Protein AF-A0A378BDT4-F1 (afdb_monomer_lite)

Radius of gyration: 18.33 Å; chains: 1; bounding box: 39×22×48 Å

Foldseek 3Di:
DDPVVVCVVVVVCVVVVHDDDDDCVVVVVFDPVCCVPPVDRDDDDDLQCLLVDLEEEQEPHQCCPPVVVSVVSLQVSVVVVGAYYYPDDHPCVVSHDYD

Organism: Klebsiella pneumoniae subsp. ozaenae (NCBI:txid574)

pLDDT: mean 82.02, std 13.17, range [45.94, 95.75]

Structure (mmCIF, N/CA/C/O backbone):
data_AF-A0A378BDT4-F1
#
_entry.id   AF-A0A378BDT4-F1
#
loop_
_atom_site.group_PDB
_atom_site.id
_atom_site.type_symbol
_atom_site.label_atom_id
_atom_site.label_alt_id
_atom_site.label_comp_id
_atom_site.label_asym_id
_atom_site.label_entity_id
_atom_site.label_seq_id
_atom_site.pdbx_PDB_ins_code
_atom_site.Cartn_x
_atom_site.Cartn_y
_atom_site.Cartn_z
_atom_site.occupancy
_atom_site.B_iso_or_equiv
_atom_site.auth_seq_id
_atom_site.auth_comp_id
_atom_site.auth_asym_id
_atom_site.auth_atom_id
_atom_site.pdbx_PDB_model_num
ATOM 1 N N . MET A 1 1 ? 2.823 -4.254 12.279 1.00 67.19 1 MET A N 1
ATOM 2 C CA . MET A 1 1 ? 1.730 -4.448 13.263 1.00 67.19 1 MET A CA 1
ATOM 3 C C . MET A 1 1 ? 0.966 -5.697 12.864 1.00 67.19 1 MET A C 1
ATOM 5 O O . MET A 1 1 ? 0.671 -5.826 11.686 1.00 67.19 1 MET A O 1
ATOM 9 N N . SER A 1 2 ? 0.692 -6.629 13.779 1.00 85.94 2 SER A N 1
ATOM 10 C CA . SER A 1 2 ? -0.168 -7.772 13.435 1.00 85.94 2 SER A CA 1
ATOM 11 C C . SER A 1 2 ? -1.640 -7.349 13.461 1.00 85.94 2 SER A C 1
ATOM 13 O O . SER A 1 2 ? -2.006 -6.451 14.224 1.00 85.94 2 SER A O 1
ATOM 15 N N . MET A 1 3 ? -2.489 -8.007 12.668 1.00 92.44 3 MET A N 1
ATOM 16 C CA . MET A 1 3 ? -3.936 -7.742 12.653 1.00 92.44 3 MET A CA 1
ATOM 17 C C . MET A 1 3 ? -4.547 -7.864 14.058 1.00 92.44 3 MET A C 1
ATOM 19 O O . MET A 1 3 ? -5.346 -7.027 14.472 1.00 92.44 3 MET A O 1
ATOM 23 N N . VAL A 1 4 ? -4.103 -8.858 14.831 1.00 92.31 4 VAL A N 1
ATOM 24 C CA . VAL A 1 4 ? -4.576 -9.101 16.202 1.00 92.31 4 VAL A CA 1
ATOM 25 C C . VAL A 1 4 ? -4.069 -8.029 17.174 1.00 92.31 4 VAL A C 1
ATOM 27 O O . VAL A 1 4 ? -4.805 -7.620 18.069 1.00 92.31 4 VAL A O 1
ATOM 30 N N . SER A 1 5 ? -2.847 -7.519 16.976 1.00 92.12 5 SER A N 1
ATOM 31 C CA . SER A 1 5 ? -2.298 -6.417 17.782 1.00 92.12 5 SER A CA 1
ATOM 32 C C . SER A 1 5 ? -3.075 -5.113 17.597 1.00 92.12 5 SER A C 1
ATOM 34 O O . SER A 1 5 ? -3.221 -4.362 18.552 1.00 92.12 5 SER A O 1
ATOM 36 N N . TYR A 1 6 ? -3.575 -4.839 16.389 1.00 91.50 6 TYR A N 1
ATOM 37 C CA . TYR A 1 6 ? -4.457 -3.694 16.148 1.00 91.50 6 TYR A CA 1
ATOM 38 C C . TYR A 1 6 ? -5.853 -3.935 16.747 1.00 91.50 6 TYR A C 1
ATOM 40 O O . TYR A 1 6 ? -6.401 -3.082 17.448 1.00 91.50 6 TYR A O 1
ATOM 48 N N . ALA A 1 7 ? -6.410 -5.130 16.519 1.00 92.56 7 ALA A N 1
ATOM 49 C CA . ALA A 1 7 ? -7.761 -5.479 16.943 1.00 92.56 7 ALA A CA 1
ATOM 50 C C . ALA A 1 7 ? -7.943 -5.503 18.468 1.00 92.56 7 ALA A C 1
ATOM 52 O O . ALA A 1 7 ? -9.039 -5.211 18.938 1.00 92.56 7 ALA A O 1
ATOM 53 N N . SER A 1 8 ? -6.908 -5.827 19.251 1.00 92.62 8 SER A N 1
ATOM 54 C CA . SER A 1 8 ? -7.005 -5.872 20.717 1.00 92.62 8 SER A CA 1
ATOM 55 C C . SER A 1 8 ? -7.390 -4.514 21.317 1.00 92.62 8 SER A C 1
ATOM 57 O O . SER A 1 8 ? -8.331 -4.436 22.108 1.00 92.62 8 SER A O 1
ATOM 59 N N . GLY A 1 9 ? -6.716 -3.440 20.895 1.00 90.88 9 GLY A N 1
ATOM 60 C CA . GLY A 1 9 ? -7.002 -2.075 21.338 1.00 90.88 9 GLY A CA 1
ATOM 61 C C . GLY A 1 9 ? -8.300 -1.529 20.749 1.00 90.88 9 GLY A C 1
ATOM 62 O O . GLY A 1 9 ? -9.132 -0.997 21.484 1.00 90.88 9 GLY A O 1
ATOM 63 N N . ALA A 1 10 ? -8.509 -1.720 19.441 1.00 92.44 10 ALA A N 1
ATOM 64 C CA . ALA A 1 10 ? -9.714 -1.253 18.759 1.00 92.44 10 ALA A CA 1
ATOM 65 C C . ALA A 1 10 ? -10.981 -1.890 19.348 1.00 92.44 10 ALA A C 1
ATOM 67 O O . ALA A 1 10 ? -11.924 -1.185 19.692 1.00 92.44 10 ALA A O 1
ATOM 68 N N . ARG A 1 11 ? -10.981 -3.213 19.566 1.00 92.62 11 ARG A N 1
ATOM 69 C CA . ARG A 1 11 ? -12.129 -3.931 20.134 1.00 92.62 11 ARG A CA 1
ATOM 70 C C . ARG A 1 11 ? -12.439 -3.483 21.559 1.00 92.62 11 ARG A C 1
ATOM 72 O O . ARG A 1 11 ? -13.608 -3.299 21.875 1.00 92.62 11 ARG A O 1
ATOM 79 N N . TYR A 1 12 ? -11.427 -3.311 22.412 1.00 94.12 12 TYR A N 1
ATOM 80 C CA . TYR A 1 12 ? -11.638 -2.818 23.776 1.00 94.12 12 TYR A CA 1
ATOM 81 C C . TYR A 1 12 ? -12.274 -1.422 23.774 1.00 94.12 12 TYR A C 1
ATOM 83 O O . TYR A 1 12 ? -13.299 -1.227 24.424 1.00 94.12 12 TYR A O 1
ATOM 91 N N . LEU A 1 13 ? -11.723 -0.487 22.989 1.00 93.06 13 LEU A N 1
ATOM 92 C CA . LEU A 1 13 ? -12.254 0.872 22.866 1.00 93.06 13 LEU A CA 1
ATOM 93 C C . LEU A 1 13 ? -13.687 0.876 22.330 1.00 93.06 13 LEU A C 1
ATOM 95 O O . LEU A 1 13 ? -14.547 1.523 22.918 1.00 93.06 13 LEU A O 1
ATOM 99 N N . SER A 1 14 ? -13.977 0.103 21.283 1.00 93.81 14 SER A N 1
ATOM 100 C CA . SER A 1 14 ? -15.335 0.007 20.742 1.00 93.81 14 SER A CA 1
ATOM 101 C C . SER A 1 14 ? -16.340 -0.562 21.751 1.00 93.81 14 SER A C 1
ATOM 103 O O . SER A 1 14 ? -17.483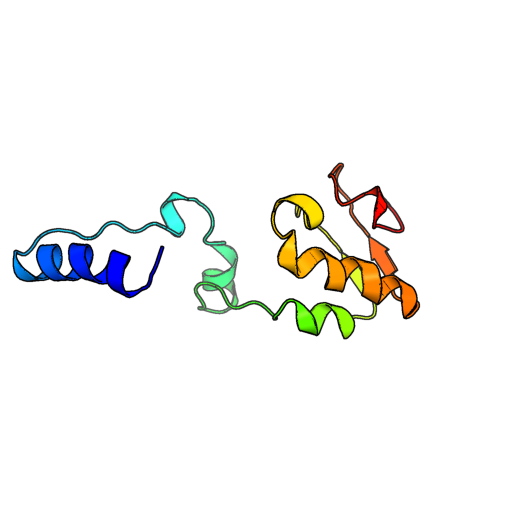 -0.116 21.775 1.00 93.81 14 SER A O 1
ATOM 105 N N . LEU A 1 15 ? -15.935 -1.507 22.611 1.00 94.75 15 LEU A N 1
ATOM 106 C CA . LEU A 1 15 ? -16.815 -2.087 23.637 1.00 94.75 15 LEU A CA 1
ATOM 107 C C . LEU A 1 15 ? -17.162 -1.104 24.763 1.00 94.75 15 LEU A C 1
ATOM 109 O O . LEU A 1 15 ? -18.251 -1.194 25.322 1.00 94.75 15 LEU A O 1
ATOM 113 N N . ILE A 1 16 ? -16.266 -0.170 25.089 1.00 95.75 16 ILE A N 1
ATOM 114 C CA . ILE A 1 16 ? -16.497 0.854 26.123 1.00 95.75 16 ILE A CA 1
ATOM 115 C C . ILE A 1 16 ? -17.051 2.174 25.556 1.00 95.75 16 ILE A C 1
ATOM 117 O O . ILE A 1 16 ? -17.201 3.138 26.302 1.00 95.75 16 ILE A O 1
ATOM 121 N N . GLY A 1 17 ? -17.343 2.235 24.251 1.00 94.06 17 GLY A N 1
ATOM 122 C CA . GLY A 1 17 ? -17.836 3.442 23.575 1.00 94.06 17 GLY A CA 1
ATOM 123 C C . GLY A 1 17 ? -16.763 4.499 23.275 1.00 94.06 17 GLY A C 1
ATOM 124 O O . GLY A 1 17 ? -17.094 5.661 23.050 1.00 94.06 17 GLY A O 1
ATOM 125 N N . GLY A 1 18 ? -15.483 4.122 23.286 1.00 91.94 18 GLY A N 1
ATOM 126 C CA . GLY A 1 18 ? -14.363 4.982 22.901 1.00 91.94 18 GLY A CA 1
ATOM 127 C C . GLY A 1 18 ? -14.242 5.171 21.384 1.00 91.94 18 GLY A C 1
ATOM 128 O O . GLY A 1 18 ? -14.775 4.392 20.594 1.00 91.94 18 GLY A O 1
ATOM 129 N N . THR A 1 19 ? -13.508 6.202 20.963 1.00 91.06 19 THR A N 1
ATOM 130 C CA . THR A 1 19 ? -13.294 6.529 19.546 1.00 91.06 19 THR A CA 1
ATOM 131 C C . THR A 1 19 ? -12.035 5.860 18.990 1.00 91.06 19 THR A C 1
ATOM 133 O O . THR A 1 19 ? -10.963 5.902 19.594 1.00 91.06 19 THR A O 1
ATOM 136 N N . CYS A 1 20 ? -12.147 5.255 17.806 1.00 93.12 20 CYS A N 1
ATOM 137 C CA . CYS A 1 20 ? -11.003 4.764 17.038 1.00 93.12 20 CYS A CA 1
ATOM 138 C C . CYS A 1 20 ? -10.641 5.801 15.968 1.00 93.12 20 CYS A C 1
ATOM 140 O O . CYS A 1 20 ? -11.469 6.120 15.119 1.00 93.12 20 CYS A O 1
ATOM 142 N N . LEU A 1 21 ? -9.423 6.341 16.025 1.00 92.88 21 LEU A N 1
ATOM 143 C CA . LEU A 1 21 ? -8.952 7.362 15.086 1.00 92.88 21 LEU A CA 1
ATOM 144 C C . LEU A 1 21 ? -8.565 6.744 13.733 1.00 92.88 21 LEU A C 1
ATOM 146 O O . LEU A 1 21 ? -8.071 5.613 13.677 1.00 92.88 21 LEU A O 1
ATOM 150 N N . SER A 1 22 ? -8.776 7.502 12.657 1.00 88.56 22 SER A N 1
ATOM 151 C CA . SER A 1 22 ? -8.303 7.166 11.315 1.00 88.56 22 SER A CA 1
ATOM 152 C C . SER A 1 22 ? -6.790 7.392 11.194 1.00 88.56 22 SER A C 1
ATOM 154 O O . SER A 1 22 ? -6.178 8.096 11.999 1.00 88.56 22 SER A O 1
ATOM 156 N N . PHE A 1 23 ? -6.164 6.723 10.226 1.00 90.62 23 PHE A N 1
ATOM 157 C CA . PHE A 1 23 ? -4.709 6.763 10.030 1.00 90.62 23 PHE A CA 1
ATOM 158 C C . PHE A 1 23 ? -4.302 7.032 8.577 1.00 90.6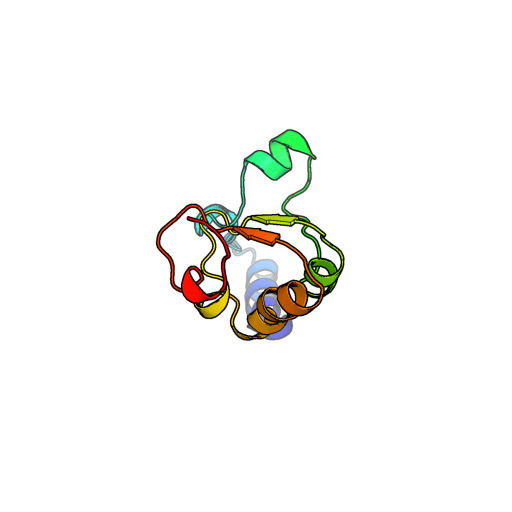2 23 PHE A C 1
ATOM 160 O O . PHE A 1 23 ? -3.295 7.689 8.347 1.00 90.62 23 PHE A O 1
ATOM 167 N N . TYR A 1 24 ? -5.061 6.536 7.595 1.00 88.31 24 TYR A N 1
ATOM 168 C CA . TYR A 1 24 ? -4.665 6.559 6.182 1.00 88.31 24 TYR A CA 1
ATOM 169 C C . TYR A 1 24 ? -4.779 7.956 5.551 1.00 88.31 24 TYR A C 1
ATOM 171 O O . TYR A 1 24 ? -3.919 8.386 4.788 1.00 88.31 24 TYR A O 1
ATOM 179 N N . ASP A 1 25 ? -5.816 8.691 5.938 1.00 89.06 25 ASP A N 1
ATOM 180 C CA . ASP A 1 25 ? -6.004 10.117 5.678 1.00 89.06 25 ASP A CA 1
ATOM 181 C C . ASP A 1 25 ? -5.007 10.978 6.466 1.00 89.06 25 ASP A C 1
ATOM 183 O O . ASP A 1 25 ? -4.385 11.872 5.899 1.00 89.06 25 ASP A O 1
ATOM 187 N N . TRP A 1 26 ? -4.811 10.687 7.756 1.00 92.44 26 TRP A N 1
ATOM 188 C CA . TRP A 1 26 ? -3.929 11.464 8.629 1.00 92.44 26 TRP A CA 1
ATOM 189 C C . TRP A 1 26 ? -2.454 11.402 8.216 1.00 92.44 26 TRP A C 1
ATOM 191 O O . TRP A 1 26 ? -1.749 12.408 8.286 1.00 92.44 26 TRP A O 1
ATOM 201 N N . TYR A 1 27 ? -1.982 10.239 7.761 1.00 91.06 27 TYR A N 1
ATOM 202 C CA . TYR A 1 27 ? -0.619 10.074 7.250 1.00 91.06 27 TYR A CA 1
ATOM 203 C C . TYR A 1 27 ? -0.438 10.546 5.807 1.00 91.06 27 TYR A C 1
ATOM 205 O O . TYR A 1 27 ? 0.672 10.474 5.288 1.00 91.06 27 TYR A O 1
ATOM 213 N N . CYS A 1 28 ? -1.495 11.064 5.175 1.00 90.94 28 CYS A N 1
ATOM 214 C CA . CYS A 1 28 ? -1.498 11.469 3.771 1.00 90.94 28 CYS A CA 1
ATOM 215 C C . CYS A 1 28 ? -1.156 10.327 2.797 1.00 90.94 28 CYS A C 1
ATOM 217 O O . CYS A 1 28 ? -0.750 10.587 1.665 1.00 90.94 28 CYS A O 1
ATOM 219 N N . ASP A 1 29 ? -1.344 9.074 3.217 1.00 89.06 29 ASP A N 1
ATOM 220 C CA . ASP A 1 29 ? -1.144 7.908 2.358 1.00 89.06 29 ASP A CA 1
ATOM 221 C C . ASP A 1 29 ? -2.377 7.623 1.492 1.00 89.06 29 ASP A C 1
ATOM 223 O O . ASP A 1 29 ? -2.253 6.954 0.468 1.00 89.06 29 ASP A O 1
ATOM 227 N N . LEU A 1 30 ? -3.555 8.124 1.887 1.00 90.38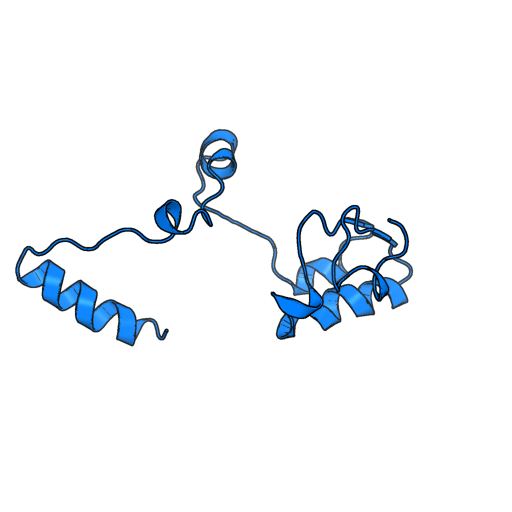 30 LEU A N 1
ATOM 228 C CA . LEU A 1 30 ? -4.775 8.105 1.085 1.00 90.38 30 LEU A CA 1
ATOM 229 C C . LEU A 1 30 ? -4.656 9.117 -0.060 1.00 90.38 30 LEU A C 1
ATOM 231 O O . LEU A 1 30 ? -4.723 10.319 0.207 1.00 90.38 30 LEU A O 1
ATOM 235 N N . PRO A 1 31 ? -4.560 8.686 -1.330 1.00 89.62 31 PRO A N 1
ATOM 236 C CA . PRO A 1 31 ? -4.623 9.607 -2.452 1.00 89.62 31 PRO A CA 1
ATOM 237 C C . PRO A 1 31 ? -6.086 10.026 -2.667 1.00 89.62 31 PRO A C 1
ATOM 239 O O . PRO A 1 31 ? -6.873 9.212 -3.152 1.00 89.62 31 PRO A O 1
ATOM 242 N N . PRO A 1 32 ? -6.493 11.287 -2.401 1.00 89.88 32 PRO A N 1
ATOM 243 C CA . PRO A 1 32 ? -7.900 11.686 -2.530 1.00 89.88 32 PRO A CA 1
ATOM 244 C C . PRO A 1 32 ? -8.434 11.529 -3.962 1.00 89.88 32 PRO A C 1
ATOM 246 O O . PRO A 1 32 ? -9.634 11.372 -4.172 1.00 89.88 32 PRO A O 1
ATOM 249 N N . ALA A 1 33 ? -7.530 11.517 -4.948 1.00 88.94 33 ALA A N 1
ATOM 250 C CA . ALA A 1 33 ? -7.843 11.276 -6.349 1.00 88.94 33 ALA A CA 1
ATOM 251 C C . ALA A 1 33 ? -8.411 9.869 -6.623 1.00 88.94 33 ALA A C 1
ATOM 253 O O . ALA A 1 33 ? -9.213 9.732 -7.546 1.00 88.94 33 ALA A O 1
ATOM 254 N N . SER A 1 34 ? -8.040 8.842 -5.843 1.00 86.81 34 SER A N 1
ATOM 255 C CA . SER A 1 34 ? -8.545 7.476 -6.052 1.00 86.81 34 SER A CA 1
ATOM 256 C C . SER A 1 34 ? -10.050 7.380 -5.759 1.00 86.81 34 SER A C 1
ATOM 258 O O . SER A 1 34 ? -10.802 7.040 -6.679 1.00 86.81 34 SER A O 1
ATOM 260 N N . PRO A 1 35 ? -10.545 7.810 -4.579 1.00 90.62 35 PRO A N 1
ATOM 261 C CA . PRO A 1 35 ? -11.983 7.885 -4.330 1.00 90.62 35 PRO A CA 1
ATOM 262 C C . PRO A 1 35 ? -12.731 8.798 -5.309 1.00 90.62 35 PRO A C 1
ATOM 264 O O . PRO A 1 35 ? -13.850 8.482 -5.699 1.00 90.62 35 PRO A O 1
ATOM 267 N N . MET A 1 36 ? -12.129 9.915 -5.739 1.00 92.25 36 MET A N 1
ATOM 268 C CA . MET A 1 36 ? -12.767 10.842 -6.687 1.00 92.25 36 MET A CA 1
ATOM 269 C C . MET A 1 36 ? -12.942 10.250 -8.091 1.00 92.25 36 MET A C 1
ATOM 271 O O . MET A 1 36 ? -13.900 10.595 -8.777 1.00 92.25 36 MET A O 1
ATOM 275 N N . THR A 1 37 ? -12.021 9.388 -8.526 1.00 93.19 37 THR A N 1
ATOM 276 C CA . THR A 1 37 ? -12.015 8.847 -9.895 1.00 93.19 37 THR A CA 1
ATOM 277 C C . THR A 1 37 ? -12.730 7.503 -9.980 1.00 93.19 37 THR A C 1
ATOM 279 O O . THR A 1 37 ? -13.460 7.256 -10.938 1.00 93.19 37 THR A O 1
ATOM 282 N N . TRP A 1 38 ? -12.528 6.638 -8.984 1.00 89.69 38 TRP A N 1
ATOM 283 C CA . TRP A 1 38 ? -12.975 5.243 -9.024 1.00 89.69 38 TRP A CA 1
ATOM 284 C C . TRP A 1 38 ? -13.902 4.853 -7.873 1.00 89.69 38 TRP A C 1
ATOM 286 O O . TRP A 1 38 ? -14.450 3.758 -7.896 1.00 89.69 38 TRP A O 1
ATOM 296 N N . GLY A 1 39 ? -14.106 5.721 -6.878 1.00 93.75 39 GLY A N 1
ATOM 297 C CA . GLY A 1 39 ? -14.904 5.387 -5.693 1.00 93.75 39 GLY A CA 1
ATOM 298 C C . GLY A 1 39 ? -14.229 4.397 -4.739 1.00 93.75 39 GLY A C 1
ATOM 299 O O . GLY A 1 39 ? -14.861 3.971 -3.778 1.00 93.75 39 GLY A O 1
ATOM 300 N N . GLU A 1 40 ? -12.956 4.067 -4.969 1.00 85.69 40 GLU A N 1
ATOM 301 C CA . GLU A 1 40 ? -12.182 3.108 -4.179 1.00 85.69 40 GLU A CA 1
ATOM 302 C C . GLU A 1 40 ? -11.143 3.804 -3.300 1.00 85.69 40 GLU A C 1
ATOM 304 O O . GLU A 1 40 ? -10.529 4.797 -3.710 1.00 85.69 40 GLU A O 1
ATOM 309 N N . GLN A 1 41 ? -10.928 3.273 -2.089 1.00 79.94 41 GLN A N 1
ATOM 310 C CA . GLN A 1 41 ? -9.987 3.854 -1.127 1.00 79.94 41 GLN A CA 1
ATOM 311 C C . GLN A 1 41 ? -8.569 3.868 -1.706 1.00 79.94 41 GLN A C 1
ATOM 313 O O . GLN A 1 41 ? -8.017 4.949 -1.894 1.00 79.94 41 GLN A O 1
ATOM 318 N N . THR A 1 42 ? -8.044 2.681 -2.018 1.00 88.56 42 THR A N 1
ATOM 319 C CA . THR A 1 42 ? -6.827 2.438 -2.801 1.00 88.56 42 THR A CA 1
ATOM 320 C C . THR A 1 42 ? -6.837 0.975 -3.238 1.00 88.56 42 THR A C 1
ATOM 322 O O . THR A 1 42 ? -6.898 0.093 -2.385 1.00 88.56 42 THR A O 1
ATOM 325 N N . ASP A 1 43 ? -6.708 0.719 -4.536 1.00 91.88 43 ASP A N 1
ATOM 326 C CA . ASP A 1 43 ? -6.402 -0.609 -5.074 1.00 91.88 43 ASP A CA 1
ATOM 327 C C . ASP A 1 43 ? -5.241 -0.480 -6.070 1.00 91.88 43 ASP A C 1
ATOM 329 O O . ASP A 1 43 ? -5.215 0.445 -6.886 1.00 91.88 43 ASP A O 1
ATOM 333 N N . VAL A 1 44 ? -4.227 -1.339 -5.948 1.00 92.25 44 VAL A N 1
ATOM 334 C CA . VAL A 1 44 ? -2.963 -1.243 -6.697 1.00 92.25 44 VAL A CA 1
ATOM 335 C C . VAL A 1 44 ? -2.447 -2.630 -7.092 1.00 92.25 44 VAL A C 1
ATOM 337 O O . VAL A 1 44 ? -2.592 -3.573 -6.315 1.00 92.25 44 VAL A O 1
ATOM 340 N N . PRO A 1 45 ? -1.793 -2.771 -8.264 1.00 90.25 45 PRO A N 1
ATOM 341 C CA . PRO A 1 45 ? -1.243 -4.051 -8.699 1.00 90.25 45 PRO A CA 1
ATOM 342 C C . PRO A 1 45 ? -0.104 -4.530 -7.787 1.00 90.25 45 PRO A C 1
ATOM 344 O O . PRO A 1 45 ? 0.651 -3.731 -7.219 1.00 90.25 45 PRO A O 1
ATOM 347 N N . GLU A 1 46 ? 0.040 -5.852 -7.681 1.00 92.75 46 GLU A N 1
ATOM 348 C CA . GLU A 1 46 ? 1.112 -6.504 -6.924 1.00 92.75 46 GLU A CA 1
ATOM 349 C C . GLU A 1 46 ? 2.499 -6.209 -7.523 1.00 92.75 46 GLU A C 1
ATOM 351 O O . GLU A 1 46 ? 2.642 -5.942 -8.719 1.00 92.75 46 GLU A O 1
ATOM 356 N N . SER A 1 47 ? 3.548 -6.302 -6.699 1.00 85.75 47 SER A N 1
ATOM 357 C CA . SER A 1 47 ? 4.939 -6.151 -7.139 1.00 85.75 47 SER A CA 1
ATOM 358 C C . SER A 1 47 ? 5.368 -7.162 -8.206 1.00 85.75 47 SER A C 1
ATOM 360 O O . SER A 1 47 ? 6.140 -6.815 -9.099 1.00 85.75 47 SER A O 1
ATOM 362 N N . ALA A 1 48 ? 4.815 -8.377 -8.188 1.00 87.31 48 ALA A N 1
ATOM 363 C CA . ALA A 1 48 ? 5.063 -9.384 -9.216 1.00 87.31 48 ALA A CA 1
ATOM 364 C C . ALA A 1 48 ? 4.587 -8.955 -10.612 1.00 87.31 48 ALA A C 1
ATOM 366 O O . ALA A 1 48 ? 5.220 -9.297 -11.613 1.00 87.31 48 ALA A O 1
ATOM 367 N N . ASP A 1 49 ? 3.519 -8.158 -10.694 1.00 88.56 49 ASP A N 1
ATOM 368 C CA . ASP A 1 49 ? 2.976 -7.701 -11.975 1.00 88.56 49 ASP A CA 1
ATOM 369 C C . ASP A 1 49 ? 3.884 -6.668 -12.659 1.00 88.56 49 ASP A C 1
ATOM 371 O O . ASP A 1 49 ? 3.792 -6.425 -13.864 1.00 88.56 49 ASP A O 1
ATOM 375 N N . TRP A 1 50 ? 4.861 -6.115 -11.934 1.00 87.12 50 TRP A N 1
ATOM 376 C CA . TRP A 1 50 ? 5.871 -5.248 -12.533 1.00 87.12 50 TRP A CA 1
ATOM 377 C C . TRP A 1 50 ? 6.672 -5.993 -13.604 1.00 87.12 50 TRP A C 1
ATOM 379 O O . TRP A 1 50 ? 6.978 -5.391 -14.631 1.00 87.12 50 TRP A O 1
ATOM 389 N N . TYR A 1 51 ? 6.909 -7.306 -13.453 1.00 83.94 51 TYR A N 1
ATOM 390 C CA . TYR A 1 51 ? 7.537 -8.122 -14.501 1.00 83.94 51 TYR A CA 1
ATOM 391 C C . TYR A 1 51 ? 6.755 -8.151 -15.813 1.00 83.94 51 TYR A C 1
ATOM 393 O O . TYR A 1 51 ? 7.349 -8.342 -16.878 1.00 83.94 51 TYR A O 1
ATOM 401 N N . ASN A 1 52 ? 5.439 -7.951 -15.754 1.00 86.38 52 ASN A N 1
ATOM 402 C CA . ASN A 1 52 ? 4.557 -8.007 -16.911 1.00 86.38 52 ASN A CA 1
ATOM 403 C C . ASN A 1 52 ? 4.473 -6.675 -17.661 1.00 86.38 52 ASN A C 1
ATOM 405 O O . ASN A 1 52 ? 4.085 -6.675 -18.834 1.00 86.38 52 ASN A O 1
ATOM 409 N N . SER A 1 53 ? 4.964 -5.562 -17.102 1.00 83.75 53 SER A N 1
ATOM 410 C CA . SER A 1 53 ? 4.950 -4.258 -17.781 1.00 83.75 53 SER A CA 1
ATOM 411 C C . SER A 1 53 ? 6.140 -4.035 -18.719 1.00 83.75 53 SER A C 1
ATOM 413 O O . SER A 1 53 ? 7.291 -4.237 -18.340 1.00 83.75 53 SER A O 1
ATOM 415 N N . SER A 1 54 ? 5.892 -3.641 -19.973 1.00 83.38 54 SER A N 1
ATOM 416 C CA . SER A 1 54 ? 6.972 -3.378 -20.948 1.00 83.38 54 SER A CA 1
ATOM 417 C C . SER A 1 54 ? 7.682 -2.038 -20.714 1.00 83.38 54 SER A C 1
ATOM 419 O O . SER A 1 54 ? 8.779 -1.802 -21.228 1.00 83.38 54 SER A O 1
ATOM 421 N N . TYR A 1 55 ? 7.047 -1.162 -19.934 1.00 82.75 55 TYR A N 1
ATOM 422 C CA . TYR A 1 55 ? 7.496 0.193 -19.669 1.00 82.75 55 TYR A CA 1
ATOM 423 C C . TYR A 1 55 ? 7.030 0.637 -18.281 1.00 82.75 55 TYR A C 1
ATOM 425 O O . TYR A 1 55 ? 5.836 0.606 -17.984 1.00 82.75 55 TYR A O 1
ATOM 433 N N . ILE A 1 56 ? 7.962 1.046 -17.422 1.00 85.25 56 ILE A N 1
ATOM 434 C CA . ILE A 1 56 ? 7.671 1.417 -16.032 1.00 85.25 56 ILE A CA 1
ATOM 435 C C . ILE A 1 56 ? 8.262 2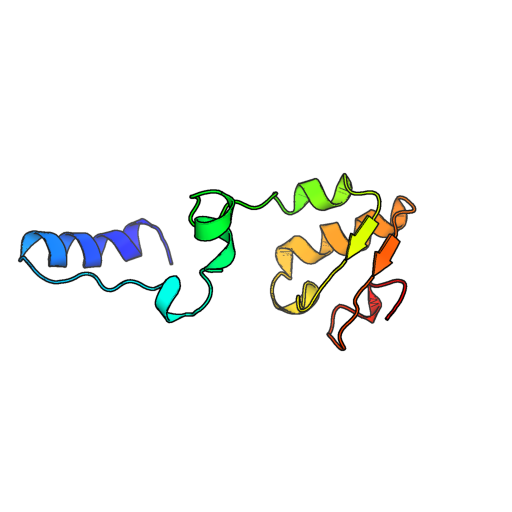.790 -15.732 1.00 85.25 56 ILE A C 1
ATOM 437 O O . ILE A 1 56 ? 9.435 3.045 -16.008 1.00 85.25 56 ILE A O 1
ATOM 441 N N . ILE A 1 57 ? 7.460 3.658 -15.115 1.00 86.56 57 ILE A N 1
ATOM 442 C CA . ILE A 1 57 ? 7.914 4.952 -14.604 1.00 86.56 57 ILE A CA 1
ATOM 443 C C . ILE A 1 57 ? 7.888 4.923 -13.074 1.00 86.56 57 ILE A C 1
ATOM 445 O O . ILE A 1 57 ? 6.832 4.774 -12.464 1.00 86.56 57 ILE A O 1
ATOM 449 N N . ALA A 1 58 ? 9.043 5.123 -12.448 1.00 86.06 58 ALA A N 1
ATOM 450 C CA . ALA A 1 58 ? 9.171 5.343 -11.013 1.00 86.06 58 ALA A CA 1
ATOM 451 C C . ALA A 1 58 ? 9.038 6.843 -10.700 1.00 86.06 58 ALA A C 1
ATOM 453 O O . ALA A 1 58 ? 10.033 7.553 -10.555 1.00 86.06 58 ALA A O 1
ATOM 454 N N . TRP A 1 59 ? 7.802 7.341 -10.621 1.00 84.00 59 TRP A N 1
ATOM 455 C CA . TRP A 1 59 ? 7.522 8.755 -10.346 1.00 84.00 59 TRP A CA 1
ATOM 456 C C . TRP A 1 59 ? 7.437 9.024 -8.843 1.00 84.00 59 TRP A C 1
ATOM 458 O O . TRP A 1 59 ? 6.523 8.538 -8.182 1.00 84.00 59 TRP A O 1
ATOM 468 N N . GLY A 1 60 ? 8.381 9.795 -8.289 1.00 85.38 60 GLY A N 1
ATOM 469 C CA . GLY A 1 60 ? 8.366 10.169 -6.867 1.00 85.38 60 GLY A CA 1
ATOM 470 C C . GLY A 1 60 ? 8.437 8.983 -5.892 1.00 85.38 60 GLY A C 1
ATOM 471 O O . GLY A 1 60 ? 8.116 9.141 -4.719 1.00 85.38 60 GLY A O 1
ATOM 472 N N . SER A 1 61 ? 8.847 7.800 -6.362 1.00 82.38 61 SER A N 1
ATOM 473 C CA . SER A 1 61 ? 8.865 6.558 -5.585 1.00 82.38 61 SER A CA 1
ATOM 474 C C . SER A 1 61 ? 10.283 6.008 -5.464 1.00 82.38 61 SER A C 1
ATOM 476 O O . SER A 1 61 ? 10.919 5.656 -6.460 1.00 82.38 61 SER A O 1
ATOM 478 N N . ASN A 1 62 ? 10.786 5.921 -4.228 1.00 86.69 62 ASN A N 1
ATOM 479 C CA . ASN A 1 62 ? 12.128 5.419 -3.936 1.00 86.69 62 ASN A CA 1
ATOM 480 C C . ASN A 1 62 ? 12.157 3.897 -3.743 1.00 86.69 62 ASN A C 1
ATOM 482 O O . ASN A 1 62 ? 12.459 3.407 -2.653 1.00 86.69 62 ASN A O 1
ATOM 486 N N . VAL A 1 63 ? 11.861 3.151 -4.807 1.00 84.69 63 VAL A N 1
ATOM 487 C CA . VAL A 1 63 ? 11.704 1.685 -4.778 1.00 84.69 63 VAL A CA 1
ATOM 488 C C . VAL A 1 63 ? 12.790 0.936 -3.975 1.00 84.69 63 VAL A C 1
ATOM 490 O O . VAL A 1 63 ? 12.416 0.144 -3.112 1.00 84.69 63 VAL A O 1
ATOM 493 N N . PRO A 1 64 ? 14.108 1.172 -4.139 1.00 85.25 64 PRO A N 1
ATOM 494 C CA . PRO A 1 64 ? 15.111 0.393 -3.405 1.00 85.25 64 PRO A CA 1
ATOM 495 C C . PRO A 1 64 ? 15.143 0.676 -1.895 1.00 85.25 64 PRO A C 1
ATOM 497 O O . PRO A 1 64 ? 15.570 -0.185 -1.127 1.00 85.25 64 PRO A O 1
ATOM 500 N N . GLN A 1 65 ? 14.682 1.848 -1.450 1.00 82.62 65 GLN A N 1
ATOM 501 C CA . GLN A 1 65 ? 14.715 2.243 -0.038 1.00 82.62 65 GLN A CA 1
ATOM 502 C C . GLN A 1 65 ? 13.374 2.036 0.672 1.00 82.62 65 GLN A C 1
ATOM 504 O O . GLN A 1 65 ? 13.353 1.617 1.824 1.00 82.62 65 GLN A O 1
ATOM 509 N N . THR A 1 66 ? 12.255 2.353 0.019 1.00 86.25 66 THR A N 1
ATOM 510 C CA . THR A 1 66 ? 10.919 2.273 0.631 1.00 86.25 66 THR A CA 1
ATOM 511 C C . THR A 1 66 ? 10.191 0.974 0.298 1.00 86.25 66 THR A C 1
ATOM 513 O O . THR A 1 66 ? 9.227 0.633 0.977 1.00 86.25 66 THR A O 1
ATOM 516 N N . ARG A 1 67 ? 10.662 0.225 -0.709 1.00 88.50 67 ARG A N 1
ATOM 517 C CA . ARG A 1 67 ? 10.138 -1.083 -1.136 1.00 88.50 67 ARG A CA 1
ATOM 518 C C . ARG A 1 67 ? 11.267 -2.101 -1.343 1.00 88.50 67 ARG A C 1
ATOM 520 O O . ARG A 1 67 ? 11.241 -2.892 -2.278 1.00 88.50 67 ARG A O 1
ATOM 527 N N . THR A 1 68 ? 12.266 -2.096 -0.458 1.00 87.94 68 THR A N 1
ATOM 528 C CA . THR A 1 68 ? 13.445 -2.978 -0.523 1.00 87.94 68 THR A CA 1
ATOM 529 C C . THR A 1 68 ? 13.138 -4.461 -0.790 1.00 87.94 68 THR A C 1
ATOM 531 O O . THR A 1 68 ? 13.817 -5.021 -1.649 1.00 87.94 68 THR A O 1
ATOM 534 N N . PRO A 1 69 ? 12.147 -5.119 -0.142 1.00 90.19 69 PRO A N 1
ATOM 535 C CA . PRO A 1 69 ? 11.861 -6.525 -0.445 1.00 90.19 69 PRO A CA 1
ATOM 536 C C . PRO A 1 69 ? 11.367 -6.740 -1.884 1.00 90.19 69 PRO A C 1
ATOM 538 O O . PRO A 1 69 ? 11.708 -7.746 -2.498 1.00 90.19 69 PRO A O 1
ATOM 541 N N . ASP A 1 70 ? 10.644 -5.775 -2.455 1.00 88.00 70 ASP A N 1
ATOM 542 C CA . ASP A 1 70 ? 10.081 -5.852 -3.808 1.00 88.00 70 ASP A CA 1
ATOM 543 C C . ASP A 1 70 ? 11.008 -5.267 -4.886 1.00 88.00 70 ASP A C 1
ATOM 545 O O . ASP A 1 70 ? 10.725 -5.358 -6.078 1.00 88.00 70 ASP A O 1
ATOM 549 N N . ALA A 1 71 ? 12.132 -4.653 -4.508 1.00 84.81 71 ALA A N 1
ATOM 550 C CA . ALA A 1 71 ? 13.001 -3.940 -5.444 1.00 84.81 71 ALA A CA 1
ATOM 551 C C . ALA A 1 71 ? 13.598 -4.846 -6.537 1.00 84.81 71 ALA A C 1
ATOM 553 O O . ALA A 1 71 ? 13.910 -4.365 -7.629 1.00 84.81 71 ALA A O 1
ATOM 554 N N . HIS A 1 72 ? 13.718 -6.148 -6.264 1.00 87.06 72 HIS A N 1
ATOM 555 C CA . HIS A 1 72 ? 14.230 -7.130 -7.215 1.00 87.06 72 HIS A CA 1
ATOM 556 C C . HIS A 1 72 ? 13.349 -7.229 -8.475 1.00 87.06 72 HIS A C 1
ATOM 558 O O . HIS A 1 72 ? 13.892 -7.175 -9.579 1.00 87.06 72 HIS A O 1
ATOM 564 N N . PHE A 1 73 ? 12.015 -7.184 -8.324 1.00 84.94 73 PHE A N 1
ATOM 565 C CA . PHE A 1 73 ? 11.042 -7.124 -9.426 1.00 84.94 73 PHE A CA 1
ATOM 566 C C . PHE A 1 73 ? 11.333 -5.975 -10.397 1.00 84.94 73 PHE A C 1
ATOM 568 O O . PHE A 1 73 ? 11.321 -6.131 -11.619 1.00 84.94 73 PHE A O 1
ATOM 575 N N . PHE A 1 74 ? 11.673 -4.811 -9.846 1.00 82.31 74 PHE A N 1
ATOM 576 C CA . PHE A 1 74 ? 11.980 -3.616 -10.624 1.00 82.31 74 PHE A CA 1
ATOM 577 C C . PHE A 1 74 ? 13.354 -3.684 -11.309 1.00 82.31 74 PHE A C 1
ATOM 579 O O . PHE A 1 74 ? 13.547 -3.118 -12.385 1.00 82.31 74 PHE A O 1
ATOM 586 N N . THR A 1 75 ? 14.333 -4.372 -10.715 1.00 82.62 75 THR A N 1
ATOM 587 C CA . THR A 1 75 ? 15.657 -4.536 -11.335 1.00 82.62 75 THR A CA 1
ATOM 588 C C . THR A 1 75 ? 15.682 -5.621 -12.399 1.00 82.62 75 THR A C 1
ATOM 590 O O . THR A 1 75 ? 16.294 -5.434 -13.448 1.00 82.62 75 THR A O 1
ATOM 593 N N . GLU A 1 76 ? 15.007 -6.738 -12.156 1.00 84.31 76 GLU A N 1
ATOM 594 C CA . GLU A 1 76 ? 15.060 -7.916 -13.014 1.00 84.31 76 GLU A CA 1
ATOM 595 C C . GLU A 1 76 ? 14.213 -7.742 -14.284 1.00 84.31 76 GLU A C 1
ATOM 597 O O . GLU A 1 76 ? 14.582 -8.259 -15.339 1.00 84.31 76 GLU A O 1
ATOM 602 N N . VAL A 1 77 ? 13.148 -6.925 -14.250 1.00 82.25 77 VAL A N 1
ATOM 603 C CA . VAL A 1 77 ? 12.336 -6.628 -15.445 1.00 82.25 77 VAL A CA 1
ATOM 604 C C . VAL A 1 77 ? 13.167 -5.991 -16.570 1.00 82.25 77 VAL A C 1
ATOM 606 O O . VAL A 1 77 ? 12.875 -6.165 -17.754 1.00 82.25 77 VAL A O 1
ATOM 609 N N . ARG A 1 78 ? 14.270 -5.318 -16.218 1.00 75.06 78 ARG A N 1
ATOM 610 C CA . ARG A 1 78 ? 15.221 -4.731 -17.174 1.00 75.06 78 ARG A CA 1
ATOM 611 C C . ARG A 1 78 ? 15.999 -5.786 -17.951 1.00 75.06 78 ARG A C 1
ATOM 613 O O . ARG A 1 78 ? 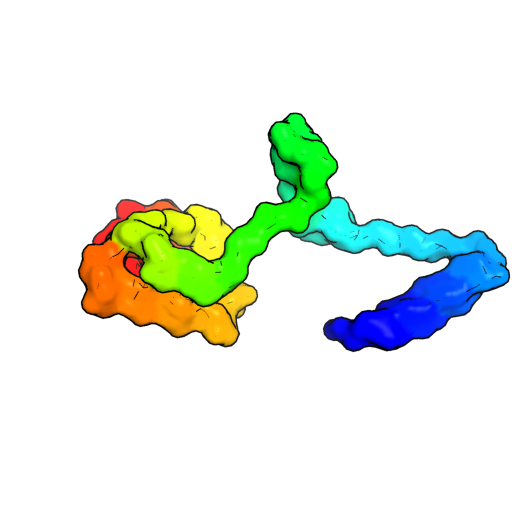16.311 -5.554 -19.118 1.00 75.06 78 ARG A O 1
ATOM 620 N N . TYR A 1 79 ? 16.301 -6.933 -17.337 1.00 77.19 79 TYR A N 1
ATOM 621 C CA . TYR A 1 79 ? 16.995 -8.030 -18.021 1.00 77.19 79 TYR A CA 1
ATOM 622 C C . TYR A 1 79 ? 16.139 -8.624 -19.142 1.00 77.19 79 TYR A C 1
ATOM 624 O O . TYR A 1 79 ? 16.674 -9.095 -20.140 1.00 77.19 79 TYR A O 1
ATOM 632 N N . ILE A 1 80 ? 14.815 -8.498 -19.037 1.00 72.75 80 ILE A N 1
ATOM 633 C CA . ILE A 1 80 ? 13.841 -8.925 -20.050 1.00 72.75 80 ILE A CA 1
ATOM 634 C C . ILE A 1 80 ? 13.590 -7.797 -21.079 1.00 72.75 80 ILE A C 1
ATOM 636 O O . ILE A 1 80 ? 12.543 -7.730 -21.715 1.00 72.75 80 ILE A O 1
ATOM 640 N N . SER A 1 81 ? 14.562 -6.897 -21.290 1.00 57.22 81 SER A N 1
ATOM 641 C CA . SER A 1 81 ? 14.547 -5.812 -22.292 1.00 57.22 81 SER A CA 1
ATOM 642 C C . SER A 1 81 ? 13.419 -4.772 -22.152 1.00 57.22 81 SER A C 1
ATOM 644 O O . SER A 1 81 ? 12.967 -4.197 -23.140 1.00 57.22 81 SER A O 1
ATOM 646 N N . ARG A 1 82 ? 12.980 -4.485 -20.921 1.00 66.25 82 ARG A N 1
ATOM 647 C CA . ARG A 1 82 ? 11.907 -3.514 -20.626 1.00 66.25 82 ARG A CA 1
ATOM 648 C C . ARG A 1 82 ? 12.484 -2.205 -20.081 1.00 66.25 82 ARG A C 1
ATOM 650 O O . ARG A 1 82 ? 13.523 -2.199 -19.418 1.00 66.25 82 ARG A O 1
ATOM 657 N N . ALA A 1 83 ? 11.851 -1.077 -20.398 1.00 62.25 83 ALA A N 1
ATOM 658 C CA . ALA A 1 83 ? 12.385 0.246 -20.063 1.00 62.25 83 ALA A CA 1
ATOM 659 C C . ALA A 1 83 ? 11.836 0.759 -18.720 1.00 62.25 83 ALA A C 1
ATOM 661 O O . ALA A 1 83 ? 10.630 0.934 -18.570 1.00 62.25 83 ALA A O 1
ATOM 662 N N . SER A 1 84 ? 12.733 1.028 -17.766 1.00 58.88 84 SER A N 1
ATOM 663 C CA . SER A 1 84 ? 12.442 1.701 -16.493 1.00 58.88 84 SER A CA 1
ATOM 664 C C . SER A 1 84 ? 12.950 3.147 -16.518 1.00 58.88 84 SER A C 1
ATOM 666 O O . SER A 1 84 ? 14.081 3.392 -16.941 1.00 58.88 84 SER A O 1
ATOM 668 N N . ILE A 1 85 ? 12.140 4.119 -16.095 1.00 60.12 85 ILE A N 1
ATOM 669 C CA . ILE A 1 85 ? 12.486 5.555 -16.099 1.00 60.12 85 ILE A CA 1
ATOM 670 C C . ILE A 1 85 ? 12.126 6.175 -14.750 1.00 60.12 85 ILE A C 1
ATOM 672 O O . ILE A 1 85 ? 11.067 5.877 -14.206 1.00 60.12 85 ILE A O 1
ATOM 676 N N . SER A 1 86 ? 12.979 7.048 -14.214 1.00 56.84 86 SER A N 1
ATOM 677 C CA . SER A 1 86 ? 12.722 7.760 -12.955 1.00 56.84 86 SER A CA 1
ATOM 678 C C . SER A 1 86 ? 12.942 9.265 -13.141 1.00 56.84 86 SER A C 1
ATOM 680 O O . SER A 1 86 ? 14.099 9.675 -13.195 1.00 56.84 86 SER A O 1
ATOM 682 N N . PRO A 1 87 ? 11.887 10.101 -13.178 1.00 45.94 87 PRO A N 1
ATOM 683 C CA . PRO A 1 87 ? 12.012 11.540 -13.446 1.00 45.94 87 PRO A CA 1
ATOM 684 C C . PRO A 1 87 ? 12.565 12.375 -12.276 1.00 45.94 87 PRO A C 1
ATOM 686 O O . PRO A 1 87 ? 12.845 13.564 -12.417 1.00 45.94 87 PRO A O 1
ATOM 689 N N . THR A 1 88 ? 12.726 11.792 -11.086 1.00 52.62 88 THR A N 1
ATOM 690 C CA . THR A 1 88 ? 13.137 12.516 -9.870 1.00 52.62 88 THR A CA 1
ATOM 691 C C . THR A 1 88 ? 14.393 11.917 -9.255 1.00 52.62 88 THR A C 1
ATOM 693 O O . THR A 1 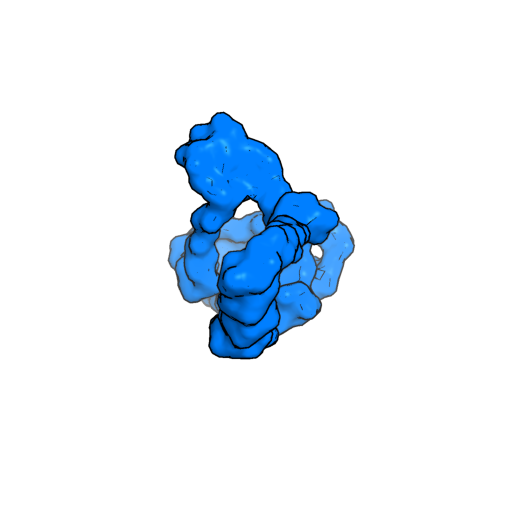88 ? 14.511 10.692 -9.184 1.00 52.62 88 THR A O 1
ATOM 696 N N . MET A 1 89 ? 15.302 12.767 -8.755 1.00 49.41 89 MET A N 1
ATOM 697 C CA . MET A 1 89 ? 16.518 12.299 -8.086 1.00 49.41 89 MET A CA 1
ATOM 698 C C . MET A 1 89 ? 16.179 11.445 -6.857 1.00 49.41 89 MET A C 1
ATOM 700 O O . MET A 1 89 ? 15.626 11.938 -5.877 1.00 49.41 89 MET A O 1
ATOM 704 N N . CYS A 1 90 ? 16.495 10.152 -6.924 1.00 55.00 90 CYS A N 1
ATOM 705 C CA . CYS A 1 90 ? 16.157 9.164 -5.912 1.00 55.00 90 CYS A CA 1
ATOM 706 C C . CYS A 1 90 ? 17.151 7.991 -5.921 1.00 55.00 90 CYS A C 1
ATOM 708 O O . CYS A 1 90 ? 17.851 7.783 -6.912 1.00 55.00 90 CYS A O 1
ATOM 710 N N . ALA A 1 91 ? 17.196 7.165 -4.868 1.00 60.88 91 ALA A N 1
ATOM 711 C CA . ALA A 1 91 ? 18.091 5.997 -4.847 1.00 60.88 91 ALA A CA 1
ATOM 712 C C . ALA A 1 91 ? 17.723 4.937 -5.912 1.00 60.88 91 ALA A C 1
ATOM 714 O O . ALA A 1 91 ? 18.517 4.042 -6.182 1.00 60.88 91 ALA A O 1
ATOM 715 N N . ALA A 1 92 ? 16.560 5.077 -6.563 1.00 58.84 92 ALA A N 1
ATOM 716 C CA . ALA A 1 92 ? 16.136 4.322 -7.746 1.00 58.84 92 ALA A CA 1
ATOM 717 C C . ALA A 1 92 ? 16.807 4.755 -9.075 1.00 58.84 92 ALA A C 1
ATOM 719 O O . ALA A 1 92 ? 16.649 4.067 -10.078 1.00 58.84 92 ALA A O 1
ATOM 720 N N . ILE A 1 93 ? 17.562 5.862 -9.131 1.00 59.81 93 ILE A N 1
ATOM 721 C CA . ILE A 1 93 ? 18.203 6.318 -10.386 1.00 59.81 93 ILE A CA 1
ATOM 722 C C . ILE A 1 93 ? 19.185 5.294 -10.978 1.00 59.81 93 ILE A C 1
ATOM 724 O O . ILE A 1 93 ? 19.111 5.056 -12.183 1.00 59.81 93 ILE A O 1
ATOM 728 N N . PRO A 1 94 ? 20.093 4.657 -10.206 1.00 61.56 94 PRO A N 1
ATOM 729 C CA . PRO A 1 94 ? 21.043 3.694 -10.770 1.00 61.56 94 PRO A CA 1
ATOM 730 C C . PRO A 1 94 ? 20.347 2.496 -11.430 1.00 61.56 94 PRO A C 1
ATOM 732 O O . PRO A 1 94 ? 20.929 1.807 -12.271 1.00 61.56 94 PRO A O 1
ATOM 735 N N . THR A 1 95 ? 19.093 2.233 -11.051 1.00 58.28 95 THR A N 1
ATOM 736 C CA . THR A 1 95 ? 18.276 1.154 -11.603 1.00 58.28 95 THR A CA 1
ATOM 737 C C . THR A 1 95 ? 17.379 1.611 -12.759 1.00 58.28 95 THR A C 1
ATOM 739 O O . THR A 1 95 ? 16.705 0.775 -13.355 1.00 58.28 95 THR A O 1
ATOM 742 N N . CYS A 1 96 ? 17.403 2.888 -13.151 1.00 60.94 96 CYS A N 1
ATOM 743 C CA . CYS A 1 96 ? 16.607 3.433 -14.253 1.00 60.94 96 CYS A CA 1
ATOM 744 C C . CYS A 1 96 ? 17.454 3.749 -15.497 1.00 60.94 96 CYS A C 1
ATOM 746 O O . CYS A 1 96 ? 18.669 3.925 -15.434 1.00 60.94 96 CYS A O 1
ATOM 748 N N . ARG A 1 97 ? 16.810 3.764 -16.669 1.00 54.28 97 ARG A N 1
ATOM 749 C CA . ARG A 1 97 ? 17.438 3.983 -17.983 1.00 54.28 97 ARG A CA 1
ATOM 750 C C . ARG A 1 97 ? 17.500 5.461 -18.389 1.00 54.28 97 ARG A C 1
ATOM 752 O O . ARG A 1 97 ? 18.317 5.804 -19.236 1.00 54.28 97 ARG A O 1
ATOM 759 N N . CYS A 1 98 ? 16.649 6.316 -17.823 1.00 50.91 98 CYS A N 1
ATOM 760 C CA . CYS A 1 98 ? 16.602 7.754 -18.102 1.00 50.91 98 CYS A CA 1
ATOM 761 C C . CYS A 1 98 ? 16.128 8.526 -16.855 1.00 50.91 98 CYS A C 1
ATOM 763 O O . CYS A 1 98 ? 15.366 7.965 -16.054 1.00 50.91 98 CYS A O 1
ATOM 765 N N . TRP A 1 99 ? 16.609 9.768 -16.720 1.00 53.84 99 TRP A N 1
ATOM 766 C CA . TRP A 1 99 ? 16.156 10.787 -15.769 1.00 53.84 99 TRP A CA 1
ATOM 767 C C . TRP A 1 99 ? 15.306 11.811 -16.517 1.00 53.84 99 TRP A C 1
ATOM 769 O O . TRP A 1 99 ? 15.778 12.265 -17.584 1.00 53.84 99 TRP A O 1
#

Secondary structure (DSSP, 8-state):
--HHHHHHHHHHHHHTTPPPPP-TTTTT-S-THHHHHHS-S-----GGGGGG-SEEE--S--HHHHSGGGHHHHHHTTTTT-EEE--S-STTGGG-SB-

Sequence (99 aa):
MSMVSYASGARYLSLIGGTCLSFYDWYCDLPPASPMTWGEQTDVPESADWYNSSYIIAWGSNVPQTRTPDAHFFTEVRYISRASISPTMCAAIPTCRCW

InterPro domains:
  IPR006656 Molybdopterin oxidoreductase [PF00384] (1-78)